Protein AF-A0A6B3I0Y7-F1 (afdb_monomer_lite)

Structure (mmCIF, N/CA/C/O backbone):
data_AF-A0A6B3I0Y7-F1
#
_entry.id   AF-A0A6B3I0Y7-F1
#
loop_
_atom_site.group_PDB
_atom_site.id
_atom_site.type_symbol
_atom_site.label_atom_id
_atom_site.label_alt_id
_atom_site.label_comp_id
_atom_site.label_asym_id
_atom_site.label_entity_id
_atom_site.label_seq_id
_atom_site.pdbx_PDB_ins_code
_atom_site.Cartn_x
_atom_site.Cartn_y
_atom_site.Cartn_z
_atom_site.occupancy
_atom_site.B_iso_or_equiv
_atom_site.auth_seq_id
_atom_site.auth_comp_id
_atom_site.auth_asym_id
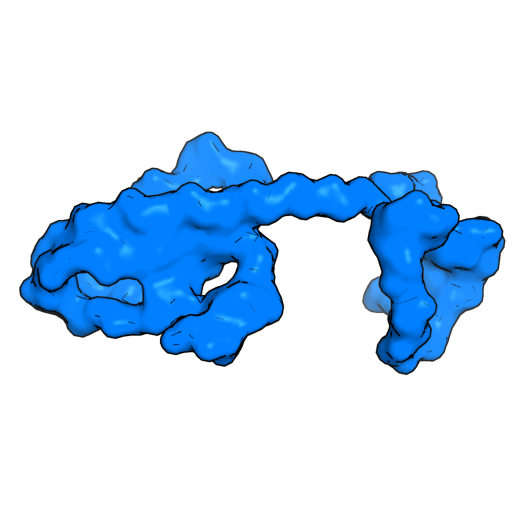_atom_site.auth_atom_id
_atom_site.pdbx_PDB_model_num
ATOM 1 N N . LEU A 1 1 ? 1.416 -14.588 -18.044 1.00 80.62 1 LEU A N 1
ATOM 2 C CA . LEU A 1 1 ? 1.858 -13.389 -18.794 1.00 80.62 1 LEU A CA 1
ATOM 3 C C . LEU A 1 1 ? 3.257 -13.583 -19.372 1.00 80.62 1 LEU A C 1
ATOM 5 O O . LEU A 1 1 ? 3.364 -13.659 -20.584 1.00 80.62 1 LEU A O 1
ATOM 9 N N . ILE A 1 2 ? 4.294 -13.742 -18.540 1.00 81.44 2 ILE A N 1
ATOM 10 C CA . ILE A 1 2 ? 5.696 -13.878 -18.992 1.00 81.44 2 ILE A CA 1
ATOM 11 C C . ILE A 1 2 ? 5.903 -15.120 -19.885 1.00 81.44 2 ILE A C 1
ATOM 13 O O . ILE A 1 2 ? 6.219 -14.982 -21.059 1.00 81.44 2 ILE A O 1
ATOM 17 N N . GLU A 1 3 ? 5.587 -16.326 -19.401 1.00 86.81 3 GLU A N 1
ATOM 18 C CA . GLU A 1 3 ? 5.704 -17.580 -20.186 1.00 86.81 3 GLU A CA 1
ATOM 19 C C . GLU A 1 3 ? 4.824 -17.617 -21.448 1.00 86.81 3 GLU A C 1
ATOM 21 O O . GLU A 1 3 ? 5.060 -18.393 -22.367 1.00 86.81 3 GLU A O 1
ATOM 26 N N . GLN A 1 4 ? 3.807 -16.754 -21.511 1.00 90.50 4 GLN A N 1
ATOM 27 C CA . GLN A 1 4 ? 2.909 -16.634 -22.661 1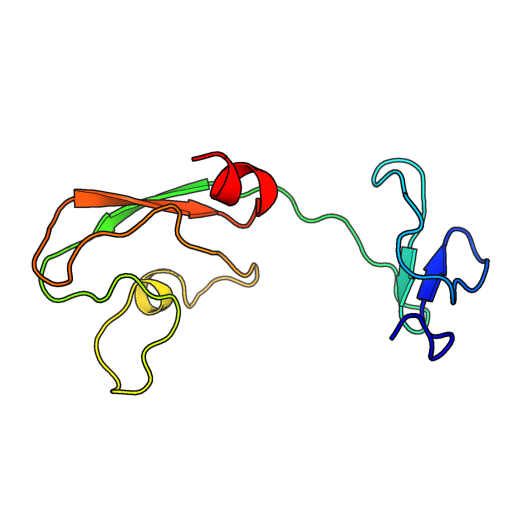.00 90.50 4 GLN A CA 1
ATOM 28 C C . GLN A 1 4 ? 3.483 -15.725 -23.757 1.00 90.50 4 GLN A C 1
ATOM 30 O O . GLN A 1 4 ? 2.766 -15.412 -24.700 1.00 90.50 4 GLN A O 1
ATOM 35 N N . SER A 1 5 ? 4.743 -15.286 -23.640 1.00 88.38 5 SER A N 1
ATOM 36 C CA . SER A 1 5 ? 5.404 -14.396 -24.608 1.00 88.38 5 SER A CA 1
ATOM 37 C C . SER A 1 5 ? 4.700 -13.045 -24.784 1.00 88.38 5 SER A C 1
ATOM 39 O O . SER A 1 5 ? 4.739 -12.453 -25.856 1.00 88.38 5 SER A O 1
ATOM 41 N N . ARG A 1 6 ? 4.036 -12.555 -23.729 1.00 92.12 6 ARG A N 1
ATOM 42 C CA . ARG A 1 6 ? 3.278 -11.288 -23.745 1.00 92.12 6 ARG A CA 1
ATOM 43 C C . ARG A 1 6 ? 4.064 -10.095 -23.210 1.00 92.12 6 ARG A C 1
ATOM 45 O O . ARG A 1 6 ? 3.530 -8.992 -23.185 1.00 92.12 6 ARG A O 1
ATOM 52 N N . VAL A 1 7 ? 5.281 -10.318 -22.717 1.00 93.44 7 VAL A N 1
ATOM 53 C CA . VAL A 1 7 ? 6.112 -9.294 -22.076 1.00 93.44 7 VAL A CA 1
ATOM 54 C C . VAL A 1 7 ? 7.352 -9.051 -22.923 1.00 93.44 7 VAL A C 1
ATOM 56 O O . VAL A 1 7 ? 8.071 -9.993 -23.251 1.00 93.44 7 VAL A O 1
ATOM 59 N N . GLU A 1 8 ? 7.615 -7.789 -23.233 1.00 92.81 8 GLU A N 1
ATOM 60 C CA . GLU A 1 8 ? 8.815 -7.338 -23.931 1.00 92.81 8 GLU A CA 1
ATOM 61 C C . GLU A 1 8 ? 9.622 -6.406 -23.027 1.00 92.81 8 GLU A C 1
ATOM 63 O O . GLU A 1 8 ? 9.057 -5.577 -22.310 1.00 92.81 8 GLU A O 1
ATOM 68 N N . VAL A 1 9 ? 10.946 -6.521 -23.084 1.00 93.06 9 VAL A N 1
ATOM 69 C CA . VAL A 1 9 ? 11.880 -5.593 -22.439 1.00 93.06 9 VAL A CA 1
ATOM 70 C C . VAL A 1 9 ? 12.828 -5.076 -23.510 1.00 93.06 9 VAL A C 1
ATOM 72 O O . VAL A 1 9 ? 13.543 -5.866 -24.121 1.00 93.06 9 VAL A O 1
ATOM 75 N N . ASN A 1 10 ? 12.819 -3.767 -23.762 1.00 92.56 10 ASN A N 1
ATOM 76 C CA . ASN A 1 10 ? 13.599 -3.113 -24.821 1.00 92.56 10 ASN A CA 1
ATOM 77 C C . ASN A 1 10 ? 13.383 -3.733 -26.221 1.00 92.56 10 ASN A C 1
ATOM 79 O O . ASN A 1 10 ? 14.302 -3.786 -27.035 1.00 92.56 10 ASN A O 1
ATOM 83 N N . GLY A 1 11 ? 12.166 -4.216 -26.498 1.00 90.06 11 GLY A N 1
ATOM 84 C CA . GLY A 1 11 ? 11.792 -4.850 -27.769 1.00 90.06 11 GLY A CA 1
ATOM 85 C C . GLY A 1 11 ? 12.122 -6.343 -27.879 1.00 90.06 11 GLY A C 1
ATOM 86 O O . GLY A 1 11 ? 11.821 -6.954 -28.901 1.00 90.06 11 GLY A O 1
ATOM 87 N N . GLU A 1 12 ? 12.701 -6.955 -26.842 1.00 93.44 12 GLU A N 1
ATOM 88 C CA . GLU A 1 12 ? 12.940 -8.400 -26.790 1.00 93.44 12 GLU A CA 1
ATOM 89 C C . GLU A 1 12 ? 11.867 -9.104 -25.956 1.00 93.44 12 GLU A C 1
ATOM 91 O O . GLU A 1 12 ? 11.633 -8.737 -24.801 1.00 93.44 12 GLU A O 1
ATOM 96 N N . ILE A 1 13 ? 11.244 -10.150 -26.510 1.00 93.19 13 ILE A N 1
ATOM 97 C CA . ILE A 1 13 ? 10.273 -10.983 -25.786 1.00 93.19 13 ILE A CA 1
ATOM 98 C C . ILE A 1 13 ? 10.988 -11.730 -24.657 1.00 93.19 13 ILE A C 1
ATOM 100 O O . ILE A 1 13 ? 11.942 -12.475 -24.885 1.00 93.19 13 ILE A O 1
ATOM 104 N N . VAL A 1 14 ? 10.487 -11.571 -23.434 1.00 91.81 14 VAL A N 1
ATOM 105 C CA . VAL A 1 14 ? 11.008 -12.243 -22.242 1.00 91.81 14 VAL A CA 1
ATOM 106 C C . VAL A 1 14 ? 10.032 -13.326 -21.803 1.00 91.81 14 VAL A C 1
ATOM 108 O O . VAL A 1 14 ? 8.888 -13.043 -21.453 1.00 91.81 14 VAL A O 1
ATOM 111 N N . VAL A 1 15 ? 10.513 -14.569 -21.779 1.00 90.75 15 VAL A N 1
ATOM 112 C CA . VAL A 1 15 ? 9.763 -15.740 -21.288 1.00 90.75 15 VAL A CA 1
ATOM 113 C C . VAL A 1 15 ? 10.335 -16.324 -19.994 1.00 90.75 15 VAL A C 1
ATOM 115 O O . VAL A 1 15 ? 9.676 -17.128 -19.340 1.00 90.75 15 VAL A O 1
ATOM 118 N N . GLU A 1 16 ? 11.536 -15.900 -19.594 1.00 89.62 16 GLU A N 1
ATOM 119 C CA . GLU A 1 16 ? 12.180 -16.312 -18.347 1.00 89.62 16 GLU A CA 1
ATOM 120 C C . GLU A 1 16 ? 11.701 -15.449 -17.171 1.00 89.62 16 GLU A C 1
ATOM 122 O O . GLU A 1 16 ? 11.735 -14.216 -17.214 1.00 89.62 16 GLU A O 1
ATOM 127 N N . GLN A 1 17 ? 11.263 -16.101 -16.095 1.00 87.00 17 GLN A N 1
ATOM 128 C CA . GLN A 1 17 ? 10.881 -15.416 -14.863 1.00 87.00 17 GLN A CA 1
ATOM 129 C C . GLN A 1 17 ? 12.124 -14.977 -14.072 1.00 87.00 17 GLN A C 1
ATOM 131 O O . GLN A 1 17 ? 13.127 -15.679 -14.027 1.00 87.00 17 GLN A O 1
ATOM 136 N N . GLY A 1 18 ? 12.046 -13.827 -13.397 1.00 84.38 18 GLY A N 1
ATOM 137 C CA . GLY A 1 18 ? 13.122 -13.343 -12.521 1.00 84.38 18 GLY A CA 1
ATOM 138 C C . GLY A 1 18 ? 14.197 -12.488 -13.202 1.00 84.38 18 GLY A C 1
ATOM 139 O O . GLY A 1 18 ? 15.147 -12.077 -12.530 1.00 84.38 18 GLY A O 1
ATOM 140 N N . LYS A 1 19 ? 14.042 -12.154 -14.494 1.00 86.50 19 LYS A N 1
ATOM 141 C CA . LYS A 1 19 ? 14.885 -11.154 -15.170 1.00 86.50 19 LYS A CA 1
ATOM 142 C C . LYS A 1 19 ? 14.825 -9.828 -14.403 1.00 86.50 19 LYS A C 1
ATOM 144 O O . LYS A 1 19 ? 13.749 -9.272 -14.185 1.00 86.50 19 LYS A O 1
ATOM 149 N N . ARG A 1 20 ? 15.988 -9.326 -13.983 1.00 87.25 20 ARG A N 1
ATOM 150 C CA . ARG A 1 20 ? 16.109 -8.008 -13.345 1.00 87.25 20 ARG A CA 1
ATOM 151 C C . ARG A 1 20 ? 16.086 -6.924 -14.416 1.00 87.25 20 ARG A C 1
ATOM 153 O O . ARG A 1 20 ? 16.747 -7.071 -15.439 1.00 87.25 20 ARG A O 1
ATOM 160 N N . VAL A 1 21 ? 15.346 -5.856 -14.148 1.00 88.00 21 VAL A N 1
ATOM 161 C CA . VAL A 1 21 ? 15.182 -4.692 -15.027 1.00 88.00 21 VAL A CA 1
ATOM 162 C C . VAL A 1 21 ? 15.418 -3.414 -14.227 1.00 88.00 21 VAL A C 1
ATOM 164 O O . VAL A 1 21 ? 15.156 -3.376 -13.022 1.00 88.00 21 VAL A O 1
ATOM 167 N N . ASP A 1 22 ? 15.929 -2.382 -14.885 1.00 86.88 22 ASP A N 1
ATOM 168 C CA . ASP A 1 22 ? 16.120 -1.044 -14.333 1.00 86.88 22 ASP A CA 1
ATOM 169 C C . ASP A 1 22 ? 14.963 -0.148 -14.787 1.00 86.88 22 ASP A C 1
ATOM 171 O O . ASP A 1 22 ? 14.868 0.230 -15.953 1.00 86.88 22 ASP A O 1
ATOM 175 N N . VAL A 1 23 ? 14.091 0.227 -13.850 1.00 83.25 23 VAL A N 1
ATOM 176 C CA . VAL A 1 23 ? 12.899 1.055 -14.113 1.00 83.25 23 VAL A CA 1
ATOM 177 C C . VAL A 1 23 ? 13.211 2.436 -14.702 1.00 83.25 23 VAL A C 1
ATOM 179 O O . VAL A 1 23 ? 12.303 3.103 -15.192 1.00 83.25 23 VAL A O 1
ATOM 182 N N . HIS A 1 24 ? 14.466 2.891 -14.638 1.00 84.50 24 HIS A N 1
ATOM 183 C CA . HIS A 1 24 ? 14.896 4.175 -15.190 1.00 84.50 24 HIS A CA 1
ATOM 184 C C . HIS A 1 24 ? 15.528 4.066 -16.581 1.00 84.50 24 HIS A C 1
ATOM 186 O O . HIS A 1 24 ? 15.766 5.098 -17.209 1.00 84.50 24 HIS A O 1
ATOM 192 N N . LYS A 1 25 ? 15.830 2.853 -17.056 1.00 89.12 25 LYS A N 1
ATOM 193 C CA . LYS A 1 25 ? 16.542 2.631 -18.326 1.00 89.12 25 LYS A CA 1
ATOM 194 C C . LYS A 1 25 ? 15.810 1.698 -19.276 1.00 89.12 25 LYS A C 1
ATOM 196 O O . LYS A 1 25 ? 15.916 1.890 -20.483 1.00 89.12 25 LYS A O 1
ATOM 201 N N . ASP A 1 26 ? 15.106 0.710 -18.739 1.00 91.38 26 ASP A N 1
ATOM 202 C CA . ASP A 1 26 ? 14.455 -0.325 -19.525 1.00 91.38 26 ASP A CA 1
ATOM 203 C C . ASP A 1 26 ? 13.009 0.059 -19.854 1.00 91.38 26 ASP A C 1
ATOM 205 O O . ASP A 1 26 ? 12.226 0.439 -18.982 1.00 91.38 26 ASP A O 1
ATOM 209 N N . GLU A 1 27 ? 12.637 -0.088 -21.124 1.00 91.69 27 GLU A N 1
ATOM 210 C CA . GLU A 1 27 ? 11.251 -0.010 -21.570 1.00 91.69 27 GLU A CA 1
ATOM 211 C C . GLU A 1 27 ? 10.601 -1.388 -21.439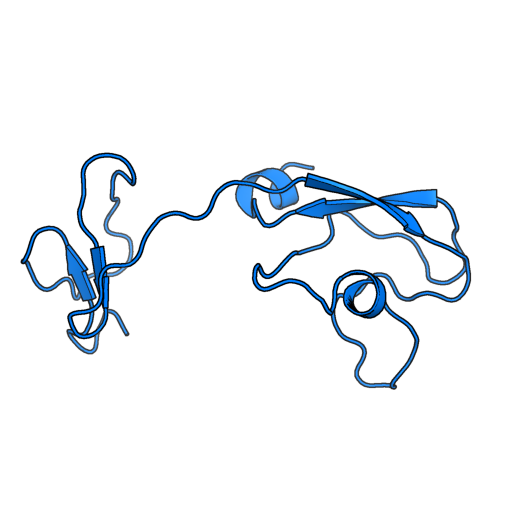 1.00 91.69 27 GLU A C 1
ATOM 213 O O . GLU A 1 27 ? 11.044 -2.357 -22.056 1.00 91.69 27 GLU A O 1
ATOM 218 N N . ILE A 1 28 ? 9.524 -1.473 -20.659 1.00 92.50 28 ILE A N 1
ATOM 219 C CA . ILE A 1 28 ? 8.756 -2.706 -20.473 1.00 92.50 28 ILE A CA 1
ATOM 220 C C . ILE A 1 28 ? 7.422 -2.554 -21.194 1.00 92.50 28 ILE A C 1
ATOM 222 O O . ILE A 1 28 ? 6.699 -1.585 -20.951 1.00 92.50 28 ILE A O 1
ATOM 226 N N . LYS A 1 29 ? 7.063 -3.521 -22.040 1.00 91.88 29 LYS A N 1
ATOM 227 C CA . LYS A 1 29 ? 5.743 -3.598 -22.679 1.00 91.88 29 LYS A CA 1
ATOM 228 C C . LYS A 1 29 ? 5.037 -4.891 -22.317 1.00 91.88 29 LYS A C 1
ATOM 230 O O . LYS A 1 29 ? 5.658 -5.948 -22.235 1.00 91.88 29 LYS A O 1
ATOM 235 N N . VAL A 1 30 ? 3.725 -4.806 -22.134 1.00 91.69 30 VAL A N 1
ATOM 236 C CA . VAL A 1 30 ? 2.842 -5.967 -22.010 1.00 91.69 30 VAL A CA 1
ATOM 237 C C . VAL A 1 30 ? 1.774 -5.847 -23.086 1.00 91.69 30 VAL A C 1
ATOM 239 O O . VAL A 1 30 ? 1.081 -4.835 -23.146 1.00 91.69 30 VAL A O 1
ATOM 242 N N . ASP A 1 31 ? 1.683 -6.842 -23.969 1.00 91.56 31 ASP A N 1
ATOM 243 C CA . ASP A 1 31 ? 0.801 -6.819 -25.149 1.00 91.56 31 ASP A CA 1
ATOM 244 C C . ASP A 1 31 ? 0.964 -5.552 -26.014 1.00 91.56 31 ASP A C 1
ATOM 246 O O . ASP A 1 31 ? -0.006 -4.980 -26.510 1.00 91.56 31 ASP A O 1
ATOM 250 N N . GLY A 1 32 ? 2.203 -5.071 -26.154 1.00 88.12 32 GLY A N 1
ATOM 251 C CA . GLY A 1 32 ? 2.530 -3.857 -26.909 1.00 88.12 32 GLY A CA 1
ATOM 252 C C . GLY A 1 32 ? 2.262 -2.533 -26.180 1.00 88.12 32 GLY A C 1
ATOM 253 O O . GLY A 1 32 ? 2.620 -1.480 -26.707 1.00 88.12 32 GLY A O 1
ATOM 254 N N . LEU A 1 33 ? 1.690 -2.551 -24.970 1.00 91.12 33 LEU A N 1
ATOM 255 C CA . LEU A 1 33 ? 1.463 -1.352 -24.156 1.00 91.12 33 LEU A CA 1
ATOM 256 C C . LEU A 1 33 ? 2.615 -1.126 -23.175 1.00 91.12 33 LEU A C 1
ATOM 258 O O . LEU A 1 33 ? 2.946 -2.017 -22.391 1.00 91.12 33 LEU A O 1
ATOM 262 N N . THR A 1 34 ? 3.202 0.073 -23.186 1.00 89.38 34 THR A N 1
ATOM 263 C CA . THR A 1 34 ? 4.284 0.441 -22.263 1.00 89.38 34 THR A CA 1
ATOM 264 C C . THR A 1 34 ? 3.778 0.516 -20.825 1.00 89.38 34 THR A C 1
ATOM 266 O O . THR A 1 34 ? 2.806 1.210 -20.521 1.00 89.38 34 THR A O 1
ATOM 269 N N . VAL A 1 35 ? 4.475 -0.174 -19.926 1.00 87.19 35 VAL A N 1
ATOM 270 C CA . VAL A 1 35 ? 4.233 -0.145 -18.486 1.00 87.19 35 VAL A CA 1
ATOM 271 C C . VAL A 1 35 ? 5.164 0.886 -17.860 1.00 87.19 35 VAL A C 1
ATOM 273 O O . VAL A 1 35 ? 6.383 0.738 -17.892 1.00 87.19 35 VAL A O 1
ATOM 276 N N . ALA A 1 36 ? 4.584 1.935 -17.280 1.00 81.75 36 ALA A N 1
ATOM 277 C CA . ALA A 1 36 ? 5.329 2.960 -16.562 1.00 81.75 36 ALA A CA 1
ATOM 278 C C . ALA A 1 36 ? 5.394 2.652 -15.061 1.00 81.75 36 ALA A C 1
ATOM 280 O O . ALA A 1 36 ? 4.433 2.158 -14.465 1.00 81.75 36 ALA A O 1
ATOM 281 N N . ALA A 1 37 ? 6.518 3.003 -14.435 1.00 79.19 37 ALA A N 1
ATOM 282 C CA . ALA A 1 37 ? 6.629 2.998 -12.984 1.00 79.19 37 ALA A CA 1
ATOM 283 C C . ALA A 1 37 ? 5.668 4.035 -12.378 1.00 79.19 37 ALA A C 1
ATOM 285 O O . ALA A 1 37 ? 5.610 5.183 -12.820 1.00 79.19 37 ALA A O 1
ATOM 286 N N . GLN A 1 38 ? 4.922 3.634 -11.350 1.00 79.94 38 GLN A N 1
ATOM 287 C CA . GLN A 1 38 ? 4.071 4.548 -10.591 1.00 79.94 38 GLN A CA 1
ATOM 288 C C . GLN A 1 38 ? 4.877 5.231 -9.483 1.00 79.94 38 GLN A C 1
ATOM 290 O O . GLN A 1 38 ? 5.755 4.620 -8.874 1.00 79.94 38 GLN A O 1
ATOM 295 N N . SER A 1 39 ? 4.560 6.493 -9.185 1.00 85.94 39 SER A N 1
ATOM 296 C CA . SER A 1 39 ? 5.133 7.181 -8.026 1.00 85.94 39 SER A CA 1
ATOM 297 C C . SER A 1 39 ? 4.714 6.503 -6.722 1.00 85.94 39 SER A C 1
ATOM 299 O O . SER A 1 39 ? 3.583 6.024 -6.589 1.00 85.94 39 SER A O 1
ATOM 301 N N . TYR A 1 40 ? 5.614 6.495 -5.739 1.00 90.56 40 TYR A N 1
ATOM 302 C CA . TYR A 1 40 ? 5.290 5.980 -4.416 1.00 90.56 40 TYR A CA 1
ATOM 303 C C . TYR A 1 40 ? 4.377 6.934 -3.652 1.00 90.56 40 TYR A C 1
ATOM 305 O O . TYR A 1 40 ? 4.597 8.144 -3.615 1.00 90.56 40 TYR A O 1
ATOM 313 N N . LEU A 1 41 ? 3.360 6.363 -3.019 1.00 91.25 41 LEU A N 1
ATOM 314 C CA . LEU A 1 41 ? 2.393 7.052 -2.185 1.00 91.25 41 LEU A CA 1
ATOM 315 C C . LEU A 1 41 ? 2.502 6.545 -0.750 1.00 91.25 41 LEU A C 1
ATOM 317 O O . LEU A 1 41 ? 2.624 5.341 -0.521 1.00 91.25 41 LEU A O 1
ATOM 321 N N . PHE A 1 42 ? 2.405 7.461 0.209 1.00 92.75 42 PHE A N 1
ATOM 322 C CA . PHE A 1 42 ? 2.429 7.160 1.638 1.00 92.75 42 PHE A CA 1
ATOM 323 C C . PHE A 1 42 ? 1.323 7.944 2.333 1.00 92.75 42 PHE A C 1
ATOM 325 O O . PHE A 1 42 ? 1.254 9.167 2.218 1.00 92.75 42 PHE A O 1
ATOM 332 N N . PHE A 1 43 ? 0.468 7.237 3.063 1.00 92.94 43 PHE A N 1
ATOM 333 C CA . PHE A 1 43 ? -0.605 7.824 3.851 1.00 92.94 43 PHE A CA 1
ATOM 334 C C . PHE A 1 43 ? -0.535 7.318 5.281 1.00 92.94 43 PHE A C 1
ATOM 336 O O . PHE A 1 43 ? -0.205 6.159 5.521 1.00 92.94 43 PHE A O 1
ATOM 343 N N . ALA A 1 44 ? -0.909 8.186 6.212 1.00 94.94 44 ALA A N 1
ATOM 344 C CA . ALA A 1 44 ? -1.231 7.818 7.576 1.00 94.94 44 ALA A CA 1
ATOM 345 C C . ALA A 1 44 ? -2.739 7.997 7.760 1.00 94.94 44 ALA A C 1
ATOM 347 O O . ALA A 1 44 ? -3.273 9.083 7.527 1.00 94.94 44 ALA A O 1
ATOM 348 N N . LEU A 1 45 ? -3.418 6.928 8.156 1.00 95.12 45 LEU A N 1
ATOM 349 C CA . LEU A 1 45 ? -4.830 6.937 8.501 1.00 95.12 45 LEU A CA 1
ATOM 350 C C . LEU A 1 45 ? -4.944 6.757 10.010 1.00 95.12 45 LEU A C 1
ATOM 352 O O . LEU A 1 45 ? -4.400 5.801 10.555 1.00 95.12 45 LEU A O 1
ATOM 356 N N . ASN A 1 46 ? -5.668 7.651 10.682 1.00 96.75 46 ASN A N 1
ATOM 357 C CA . ASN A 1 46 ? -6.118 7.372 12.039 1.00 96.75 46 ASN A CA 1
ATOM 358 C C . ASN A 1 46 ? -7.344 6.456 11.952 1.00 96.75 46 ASN A C 1
ATOM 360 O O . ASN A 1 46 ? -8.451 6.916 11.671 1.00 96.75 46 ASN A O 1
ATOM 364 N N . LYS A 1 47 ? -7.114 5.153 12.096 1.00 96.88 47 LYS A N 1
ATOM 365 C CA . LYS A 1 47 ? -8.131 4.111 12.021 1.00 96.88 47 LYS A CA 1
ATOM 366 C C . LYS A 1 47 ? -9.069 4.243 13.231 1.00 96.88 47 LYS A C 1
ATOM 368 O O . LYS A 1 47 ? -8.579 4.178 14.358 1.00 96.88 47 LYS A O 1
ATOM 373 N N . PRO A 1 48 ? -10.389 4.381 13.029 1.00 96.81 48 PRO A N 1
ATOM 374 C CA . PRO A 1 48 ? -11.345 4.349 14.129 1.00 96.81 48 PRO A CA 1
ATOM 375 C C . PRO A 1 48 ? -11.615 2.912 14.610 1.00 96.81 48 PRO A C 1
ATOM 377 O O . PRO A 1 48 ? -11.283 1.926 13.933 1.00 96.81 48 PRO A O 1
ATOM 380 N N . ALA A 1 49 ? -12.230 2.788 15.785 1.00 96.88 49 ALA A N 1
ATOM 381 C CA . ALA A 1 49 ? -12.700 1.511 16.307 1.00 96.88 49 ALA A CA 1
ATOM 382 C C . ALA A 1 49 ? -13.810 0.936 15.410 1.00 96.88 49 ALA A C 1
ATOM 384 O O . ALA A 1 49 ? -14.518 1.671 14.719 1.00 96.88 49 ALA A O 1
ATOM 385 N N . GLY A 1 50 ? -13.940 -0.390 15.388 1.00 95.69 50 GLY A N 1
ATOM 386 C CA . GLY A 1 50 ? -14.921 -1.106 14.569 1.00 95.69 50 GLY A CA 1
ATOM 387 C C . GLY A 1 50 ? -14.518 -1.317 13.103 1.00 95.69 50 GLY A C 1
ATOM 388 O O . GLY A 1 50 ? -15.237 -1.993 12.372 1.00 95.69 50 GLY A O 1
ATOM 389 N N . VAL A 1 51 ? -13.375 -0.782 12.654 1.00 97.12 51 VAL A N 1
ATOM 390 C CA . VAL A 1 51 ? -12.870 -0.963 11.278 1.00 97.12 51 VAL A CA 1
ATOM 391 C C . VAL A 1 51 ? -11.908 -2.143 11.204 1.00 97.12 51 VAL A C 1
ATOM 393 O O . VAL A 1 51 ? -11.011 -2.266 12.031 1.00 97.12 51 VAL A O 1
ATOM 396 N N . VAL A 1 52 ? -12.038 -2.994 10.191 1.00 96.88 52 VAL A N 1
ATOM 397 C CA . VAL A 1 52 ? -11.140 -4.134 9.966 1.00 96.88 52 VAL A CA 1
ATOM 398 C C . VAL A 1 52 ? -9.857 -3.677 9.269 1.00 96.88 52 VAL A C 1
ATOM 400 O O . VAL A 1 52 ? -9.902 -2.959 8.270 1.00 96.88 52 VAL A O 1
ATOM 403 N N . SER A 1 53 ? -8.693 -4.116 9.761 1.00 95.25 53 SER A N 1
ATOM 404 C CA . SER A 1 53 ? -7.395 -3.892 9.103 1.00 95.25 53 SER A CA 1
ATOM 405 C C . SER A 1 53 ? -7.184 -4.805 7.887 1.00 95.25 53 SER A C 1
ATOM 407 O O . SER A 1 53 ? -6.284 -5.643 7.878 1.00 95.25 53 SER A O 1
ATOM 409 N N . SER A 1 54 ? -8.026 -4.639 6.870 1.00 94.12 54 SER A N 1
ATOM 410 C CA . SER A 1 54 ? -7.929 -5.277 5.555 1.00 94.12 54 SER A CA 1
ATOM 411 C C . SER A 1 54 ? -8.276 -4.277 4.446 1.00 94.12 54 SER A C 1
ATOM 413 O O . SER A 1 54 ? -8.891 -3.240 4.701 1.00 94.12 54 SER A O 1
ATOM 415 N N . MET A 1 55 ? -7.854 -4.569 3.210 1.00 93.25 55 MET A N 1
ATOM 416 C CA . MET A 1 55 ? -8.235 -3.767 2.035 1.00 93.25 55 MET A CA 1
ATOM 417 C C . MET A 1 55 ? -9.605 -4.157 1.465 1.00 93.25 55 MET A C 1
ATOM 419 O O . MET A 1 55 ? -10.213 -3.356 0.771 1.00 93.25 55 MET A O 1
ATOM 423 N N . GLU A 1 56 ? -10.068 -5.372 1.755 1.00 92.69 56 GLU A N 1
ATOM 424 C CA . GLU A 1 56 ? -11.381 -5.910 1.392 1.00 92.69 56 GLU A CA 1
ATOM 425 C C . GLU A 1 56 ? -11.853 -6.807 2.549 1.00 92.69 56 GLU A C 1
ATOM 427 O O . GLU A 1 56 ? -11.026 -7.457 3.203 1.00 92.69 56 GLU A O 1
ATOM 432 N N . ASP A 1 57 ? -13.157 -6.845 2.827 1.00 93.44 57 ASP A N 1
ATOM 433 C CA . ASP A 1 57 ? -13.754 -7.717 3.846 1.00 93.44 57 ASP A CA 1
ATOM 434 C C . ASP A 1 57 ? -14.892 -8.559 3.236 1.00 93.44 57 ASP A C 1
ATOM 436 O O . ASP A 1 57 ? -15.890 -7.995 2.784 1.00 93.44 57 ASP A O 1
ATOM 440 N N . PRO A 1 58 ? -14.779 -9.902 3.218 1.00 91.56 58 PRO A N 1
ATOM 441 C CA . PRO A 1 58 ? -15.808 -10.783 2.654 1.00 91.56 58 PRO A CA 1
ATOM 442 C C . PRO A 1 58 ? -17.157 -10.726 3.381 1.00 91.56 58 PRO A C 1
ATOM 444 O O . PRO A 1 58 ? -18.186 -11.018 2.774 1.00 91.56 58 PRO A O 1
ATOM 447 N N . ASP A 1 59 ? -17.156 -10.355 4.663 1.00 93.88 59 ASP A N 1
ATOM 448 C CA . ASP A 1 59 ? -18.359 -10.286 5.498 1.00 93.88 59 ASP A CA 1
ATOM 449 C C . ASP A 1 59 ? -19.060 -8.917 5.396 1.00 93.88 59 ASP A C 1
ATOM 451 O O . ASP A 1 59 ? -20.071 -8.682 6.061 1.00 93.88 59 ASP A O 1
ATOM 455 N N . GLY A 1 60 ? -18.534 -8.004 4.569 1.00 92.25 60 GLY A N 1
ATOM 456 C CA . GLY A 1 60 ? -19.095 -6.672 4.344 1.00 92.25 60 GLY A CA 1
ATOM 457 C C . GLY A 1 60 ? -18.909 -5.701 5.512 1.00 92.25 60 GLY A C 1
ATOM 458 O O . GLY A 1 60 ? -19.629 -4.704 5.594 1.00 92.25 60 GLY A O 1
ATOM 459 N N . ARG A 1 61 ? -17.980 -5.973 6.437 1.00 94.88 61 ARG A N 1
ATOM 460 C CA . ARG A 1 61 ? -17.624 -5.023 7.500 1.00 94.88 61 ARG A CA 1
ATOM 461 C C . ARG A 1 61 ? -16.827 -3.864 6.921 1.00 94.88 61 ARG A C 1
ATOM 463 O O . ARG A 1 61 ? -16.089 -4.023 5.952 1.00 94.88 61 ARG A O 1
ATOM 470 N N . GLN A 1 62 ? -16.918 -2.715 7.584 1.00 96.19 62 GLN A N 1
ATOM 471 C CA . GLN A 1 62 ? -16.107 -1.558 7.228 1.00 96.19 62 GLN A CA 1
ATOM 472 C C . GLN A 1 62 ? -14.617 -1.887 7.389 1.00 96.19 62 GLN A C 1
ATOM 474 O O . GLN A 1 62 ? -14.183 -2.375 8.435 1.00 96.19 62 GLN A O 1
ATOM 479 N N . CYS A 1 63 ? -13.827 -1.609 6.360 1.00 96.44 63 CYS A N 1
ATOM 480 C CA . CYS A 1 63 ? -12.412 -1.944 6.266 1.00 96.44 63 CYS A CA 1
ATOM 481 C C . CYS A 1 63 ? -11.577 -0.731 5.824 1.00 96.44 63 CYS A C 1
ATOM 483 O O . CYS A 1 63 ? -12.098 0.343 5.522 1.00 96.44 63 CYS A O 1
ATOM 485 N N . LEU A 1 64 ? -10.249 -0.869 5.799 1.00 95.56 64 LEU A N 1
ATOM 486 C CA . LEU A 1 64 ? -9.357 0.228 5.398 1.00 95.56 64 LEU A CA 1
ATOM 487 C C . LEU A 1 64 ? -9.546 0.619 3.927 1.00 95.56 64 LEU A C 1
ATOM 489 O O . LEU A 1 64 ? -9.345 1.783 3.579 1.00 95.56 64 LEU A O 1
ATOM 493 N N . GLY A 1 65 ? -9.938 -0.334 3.074 1.00 93.69 65 GLY A N 1
ATOM 494 C CA . GLY A 1 65 ? -10.199 -0.097 1.652 1.00 93.69 65 GLY A CA 1
ATOM 495 C C . GLY A 1 65 ? -11.280 0.952 1.403 1.00 93.69 65 GLY A C 1
ATOM 496 O O . GLY A 1 65 ? -11.144 1.769 0.489 1.00 93.69 65 GLY A O 1
ATOM 497 N N . ASP A 1 66 ? -12.284 1.016 2.278 1.00 93.88 66 ASP A N 1
ATOM 498 C CA . ASP A 1 66 ? -13.397 1.963 2.167 1.00 93.88 66 ASP A CA 1
ATOM 499 C C . ASP A 1 66 ? -12.928 3.424 2.265 1.00 93.88 66 ASP A C 1
ATOM 501 O O . ASP A 1 66 ? -13.501 4.318 1.642 1.00 93.88 66 ASP A O 1
ATOM 505 N N . TYR A 1 67 ? -11.824 3.679 2.977 1.00 93.38 67 TYR A N 1
ATOM 506 C CA . TYR A 1 67 ? -11.243 5.017 3.137 1.00 93.38 67 TYR A CA 1
ATOM 507 C C . TYR A 1 67 ? -10.416 5.480 1.932 1.00 93.38 67 TYR A C 1
ATOM 509 O O . TYR A 1 67 ? -10.037 6.652 1.856 1.00 93.38 67 TYR A O 1
ATOM 517 N N . VAL A 1 68 ? -10.105 4.585 0.991 1.00 91.31 68 VAL A N 1
ATOM 518 C CA . VAL A 1 68 ? -9.231 4.875 -0.159 1.00 91.31 68 VAL A 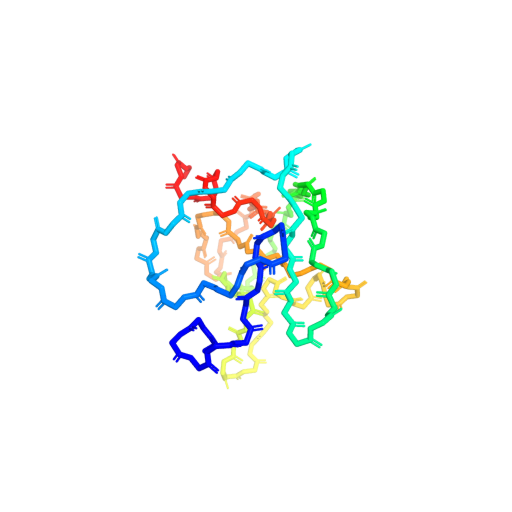CA 1
ATOM 519 C C . VAL A 1 68 ? -9.833 4.471 -1.505 1.00 91.31 68 VAL A C 1
ATOM 521 O O . VAL A 1 68 ? -9.129 4.481 -2.510 1.00 91.31 68 VAL A O 1
ATOM 524 N N . THR A 1 69 ? -11.137 4.189 -1.545 1.00 84.25 69 THR A N 1
ATOM 525 C CA . THR A 1 69 ? -11.863 3.727 -2.742 1.00 84.25 69 THR A CA 1
ATOM 526 C C . THR A 1 69 ? -11.771 4.683 -3.946 1.00 84.25 69 THR A C 1
ATOM 528 O O . THR A 1 69 ? -11.711 4.247 -5.090 1.00 84.25 69 THR A O 1
ATOM 531 N N . ASN A 1 70 ? -11.635 5.994 -3.715 1.00 83.56 70 ASN A N 1
ATOM 532 C CA . ASN A 1 70 ? -11.582 7.014 -4.775 1.00 83.56 70 ASN A CA 1
ATOM 533 C C . ASN A 1 70 ? -10.189 7.182 -5.418 1.00 83.56 70 ASN A C 1
ATOM 535 O O . ASN A 1 70 ? -9.834 8.287 -5.837 1.00 83.56 70 ASN A O 1
ATOM 539 N N . ARG A 1 71 ? -9.352 6.139 -5.443 1.00 81.56 71 ARG A N 1
ATOM 540 C CA . ARG A 1 71 ? -7.972 6.229 -5.944 1.00 81.56 71 ARG A CA 1
ATOM 541 C C . ARG A 1 71 ? -7.718 5.224 -7.057 1.00 81.56 71 ARG A C 1
ATOM 543 O O . ARG A 1 71 ? -8.031 4.049 -6.928 1.00 81.56 71 ARG A O 1
ATOM 550 N N . GLU A 1 72 ? -7.064 5.691 -8.117 1.00 81.62 72 GLU A N 1
ATOM 551 C CA . GLU A 1 72 ? -6.630 4.839 -9.232 1.00 81.62 72 GLU A CA 1
ATOM 552 C C . GLU A 1 72 ? -5.478 3.905 -8.832 1.00 81.62 72 GLU A C 1
ATOM 554 O O . GLU A 1 72 ? -5.353 2.790 -9.334 1.00 81.62 72 GLU A O 1
ATOM 559 N N . THR A 1 73 ? -4.619 4.350 -7.910 1.00 86.00 73 THR A N 1
ATOM 560 C CA . THR A 1 73 ? -3.493 3.555 -7.415 1.00 86.00 73 THR A CA 1
ATOM 561 C C . THR A 1 73 ? -3.937 2.615 -6.302 1.00 86.00 73 THR A C 1
ATOM 563 O O . THR A 1 73 ? -4.416 3.056 -5.256 1.00 86.00 73 THR A O 1
ATOM 566 N N . ARG A 1 74 ? -3.680 1.318 -6.488 1.00 87.56 74 ARG A N 1
ATOM 567 C CA . ARG A 1 74 ? -3.868 0.306 -5.447 1.00 87.56 74 ARG A CA 1
ATOM 568 C C . ARG A 1 74 ? -2.894 0.537 -4.288 1.00 87.56 74 ARG A C 1
ATOM 570 O O . ARG A 1 74 ? -1.687 0.633 -4.496 1.00 87.56 74 ARG A O 1
ATOM 577 N N . LEU A 1 75 ? -3.42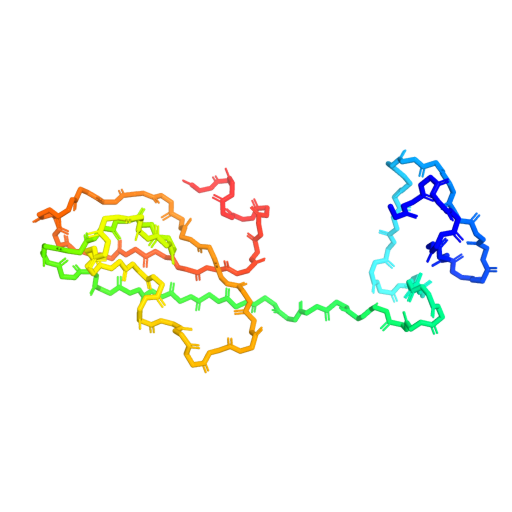9 0.587 -3.071 1.00 91.88 75 LEU A N 1
ATOM 578 C CA . LEU A 1 75 ? -2.667 0.710 -1.828 1.00 91.88 75 LEU A CA 1
ATOM 579 C C . LEU A 1 75 ? -2.749 -0.583 -1.008 1.00 91.88 75 LEU A C 1
ATOM 581 O O . LEU A 1 75 ? -3.648 -1.403 -1.195 1.00 91.88 75 LEU A O 1
ATOM 585 N N . PHE A 1 76 ? -1.818 -0.727 -0.074 1.00 91.81 76 PHE A N 1
ATOM 586 C CA . PHE A 1 76 ? -1.749 -1.796 0.916 1.00 91.81 76 PHE A CA 1
ATOM 587 C C . PHE A 1 76 ? -1.529 -1.177 2.295 1.00 91.81 76 PHE A C 1
ATOM 589 O O . PHE A 1 76 ? -0.902 -0.121 2.394 1.00 91.81 76 PHE A O 1
ATOM 596 N N . HIS A 1 77 ? -2.012 -1.824 3.355 1.00 93.25 77 HIS A N 1
ATOM 597 C CA . HIS A 1 77 ? -1.722 -1.399 4.722 1.00 93.25 77 HIS A CA 1
ATOM 598 C C . HIS A 1 77 ? -0.389 -1.966 5.221 1.00 93.25 77 HIS A C 1
ATOM 600 O O . HIS A 1 77 ? 0.000 -3.077 4.864 1.00 93.25 77 HIS A O 1
ATOM 606 N N . VAL A 1 78 ? 0.297 -1.196 6.062 1.00 93.81 78 VAL A N 1
ATOM 607 C CA . VAL A 1 78 ? 1.534 -1.595 6.740 1.00 93.81 78 VAL A CA 1
ATOM 608 C C . VAL A 1 78 ? 1.198 -1.924 8.188 1.00 93.81 78 VAL A C 1
ATOM 610 O O . VAL A 1 78 ? 0.630 -1.093 8.900 1.00 93.81 78 VAL A O 1
ATOM 613 N N . GLY A 1 79 ? 1.525 -3.143 8.612 1.00 89.94 79 GLY A N 1
ATOM 614 C CA . GLY A 1 79 ? 1.118 -3.665 9.914 1.00 89.94 79 GLY A CA 1
ATOM 615 C C . GLY A 1 79 ? -0.390 -3.915 10.022 1.00 89.94 79 GLY A C 1
ATOM 616 O O . GLY A 1 79 ? -1.117 -3.964 9.023 1.00 89.94 79 GLY A O 1
ATOM 617 N N . ARG A 1 80 ? -0.858 -4.127 11.256 1.00 91.94 80 ARG A N 1
ATOM 618 C CA . ARG A 1 80 ? -2.260 -4.402 11.592 1.00 91.94 80 ARG A CA 1
ATOM 619 C C . ARG A 1 80 ? -2.621 -3.763 12.928 1.00 91.94 80 ARG A C 1
ATOM 621 O O . ARG A 1 80 ? -1.803 -3.754 13.842 1.00 91.94 80 ARG A O 1
ATOM 628 N N . LEU A 1 81 ? -3.861 -3.301 13.033 1.00 94.38 81 LEU A N 1
ATOM 629 C CA . LEU A 1 81 ? -4.513 -2.977 14.295 1.00 94.38 81 LEU A CA 1
ATOM 630 C C . LEU A 1 81 ? -5.708 -3.918 14.459 1.00 94.38 81 LEU A C 1
ATOM 632 O O . LEU A 1 81 ? -6.315 -4.332 13.467 1.00 94.38 81 LEU A O 1
ATOM 636 N N . ASP A 1 82 ? -6.045 -4.275 15.695 1.00 95.81 82 ASP A N 1
ATOM 637 C CA . ASP A 1 82 ? -7.266 -5.039 15.935 1.00 95.81 82 ASP A CA 1
ATOM 638 C C . ASP A 1 82 ? -8.495 -4.180 15.607 1.00 95.81 82 ASP A C 1
ATOM 640 O O . ASP A 1 82 ? -8.433 -2.946 15.572 1.00 95.81 82 ASP A O 1
ATOM 644 N N . THR A 1 83 ? -9.628 -4.830 15.338 1.00 95.44 83 THR A N 1
ATOM 645 C CA . THR A 1 83 ? -10.847 -4.149 14.875 1.00 95.44 83 THR A CA 1
ATOM 646 C C . THR A 1 83 ? -11.272 -3.028 15.824 1.00 95.44 83 THR A C 1
ATOM 648 O O . THR A 1 83 ? -11.520 -1.907 15.381 1.00 95.44 83 THR A O 1
ATOM 651 N N . GLU A 1 84 ? -11.230 -3.286 17.130 1.00 96.62 84 GLU A N 1
ATOM 652 C CA . GLU A 1 84 ? -11.593 -2.324 18.179 1.00 96.62 84 GLU A CA 1
ATOM 653 C C . GLU A 1 84 ? -10.458 -1.358 18.556 1.00 96.62 84 GLU A C 1
ATOM 655 O O . GLU A 1 84 ? -10.655 -0.455 19.364 1.00 96.62 84 GLU A O 1
ATOM 660 N N . THR A 1 85 ? -9.260 -1.519 17.988 1.00 96.62 85 THR A N 1
ATOM 661 C CA . THR A 1 85 ? -8.133 -0.623 18.256 1.00 96.62 85 THR A CA 1
ATOM 662 C C . THR A 1 85 ? -8.196 0.612 17.371 1.00 96.62 85 THR A C 1
ATOM 664 O O . THR A 1 85 ? -8.278 0.515 16.142 1.00 96.62 85 THR A O 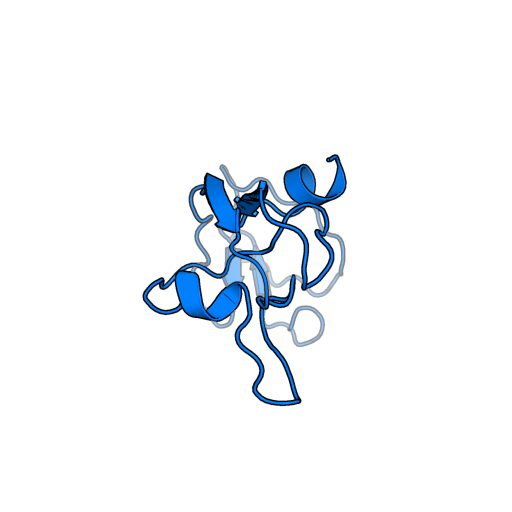1
ATOM 667 N N . GLU A 1 86 ? -8.085 1.774 18.007 1.00 96.88 86 GLU A N 1
ATOM 668 C CA . GLU A 1 86 ? -7.882 3.056 17.342 1.00 96.88 86 GLU A CA 1
ATOM 669 C C . GLU A 1 86 ? -6.399 3.378 17.203 1.00 96.88 86 GLU A C 1
ATOM 671 O O . GLU A 1 86 ? -5.586 3.011 18.055 1.00 96.88 86 GLU A O 1
ATOM 676 N N . GLY A 1 87 ? -6.041 4.109 16.151 1.00 96.31 87 GLY A N 1
ATOM 677 C CA . GLY A 1 87 ? -4.700 4.663 16.027 1.00 96.31 87 GLY A CA 1
ATOM 678 C C . GLY A 1 87 ? -4.196 4.768 14.601 1.00 96.31 87 GLY A C 1
ATOM 679 O O . GLY A 1 87 ? -4.904 4.527 13.626 1.00 96.31 87 GLY A O 1
ATOM 680 N N . ILE A 1 88 ? -2.928 5.151 14.483 1.00 96.44 88 ILE A N 1
ATOM 681 C CA . ILE A 1 88 ? -2.292 5.373 13.188 1.00 96.44 88 ILE A CA 1
ATOM 682 C C . ILE A 1 88 ? -1.967 4.032 12.529 1.00 96.44 88 ILE A C 1
ATOM 684 O O . ILE A 1 88 ? -1.262 3.201 13.096 1.00 96.44 88 ILE A O 1
ATOM 688 N N . ILE A 1 89 ? -2.420 3.873 11.290 1.00 95.19 89 ILE A N 1
ATOM 689 C CA . ILE A 1 89 ? -1.994 2.823 10.368 1.00 95.19 89 ILE A CA 1
ATOM 690 C C . ILE A 1 89 ? -1.497 3.461 9.070 1.00 95.19 89 ILE A C 1
ATOM 692 O O . ILE A 1 89 ? -2.046 4.465 8.609 1.00 95.19 89 ILE A O 1
ATOM 696 N N . MET A 1 90 ? -0.439 2.904 8.482 1.00 95.25 90 MET A N 1
ATOM 697 C CA . MET A 1 90 ? 0.104 3.412 7.222 1.00 95.25 90 MET A CA 1
ATOM 698 C C . MET A 1 90 ? -0.480 2.673 6.022 1.00 95.25 90 MET A C 1
ATOM 700 O O . MET A 1 90 ? -0.680 1.462 6.077 1.00 95.25 90 MET A O 1
ATOM 704 N N . LEU A 1 91 ? -0.704 3.400 4.926 1.00 94.31 91 LEU A N 1
ATOM 705 C CA . LEU A 1 91 ? -1.098 2.852 3.628 1.00 94.31 91 LEU A CA 1
ATOM 706 C C . LEU A 1 91 ? -0.086 3.276 2.555 1.00 94.31 91 LEU A C 1
ATOM 708 O O . LEU A 1 91 ? 0.288 4.449 2.483 1.00 94.31 91 LEU A O 1
ATOM 712 N N . THR A 1 92 ? 0.351 2.349 1.704 1.00 93.94 92 THR A N 1
ATOM 713 C CA . THR A 1 92 ? 1.324 2.624 0.634 1.00 93.94 92 THR A CA 1
ATOM 714 C C . THR A 1 92 ? 1.163 1.692 -0.568 1.00 93.94 92 THR A C 1
ATOM 716 O O . THR A 1 92 ? 0.643 0.590 -0.432 1.00 93.94 92 THR A O 1
ATOM 719 N N . ASN A 1 93 ? 1.621 2.111 -1.750 1.00 92.19 93 ASN A N 1
ATOM 720 C CA . ASN A 1 93 ? 1.835 1.232 -2.911 1.00 92.19 93 ASN A CA 1
ATOM 721 C C . ASN A 1 93 ? 3.284 0.703 -2.995 1.00 92.19 93 ASN A C 1
ATOM 723 O O . ASN A 1 93 ? 3.615 -0.056 -3.904 1.00 92.19 93 ASN A O 1
ATOM 727 N N . HIS A 1 94 ? 4.158 1.081 -2.056 1.00 90.56 94 HIS A N 1
ATOM 728 C CA . HIS A 1 94 ? 5.547 0.636 -2.008 1.00 90.56 94 HIS A CA 1
ATOM 729 C C . HIS A 1 94 ? 5.667 -0.700 -1.262 1.00 90.56 94 HIS A C 1
ATOM 731 O O . HIS A 1 94 ? 5.995 -0.741 -0.076 1.00 90.56 94 HIS A O 1
ATOM 737 N N . GLY A 1 95 ? 5.448 -1.813 -1.969 1.00 82.62 95 GLY A N 1
ATOM 738 C CA . GLY A 1 95 ? 5.433 -3.156 -1.369 1.00 82.62 95 GLY A CA 1
ATOM 739 C C . GLY A 1 95 ? 6.704 -3.516 -0.588 1.00 82.62 95 GLY A C 1
ATOM 740 O O . GLY A 1 95 ? 6.624 -4.069 0.504 1.00 82.62 95 GLY A O 1
ATOM 741 N N . GLU A 1 96 ? 7.883 -3.143 -1.093 1.00 82.31 96 GLU A N 1
ATOM 742 C CA . GLU A 1 96 ? 9.142 -3.434 -0.394 1.00 82.31 96 GLU A CA 1
ATOM 743 C C . GLU A 1 96 ? 9.267 -2.685 0.945 1.00 82.31 96 GLU A C 1
ATOM 745 O O . GLU A 1 96 ? 9.755 -3.258 1.913 1.00 82.31 96 GLU A O 1
ATOM 750 N N . LEU A 1 97 ? 8.808 -1.430 1.032 1.00 78.50 97 LEU A N 1
ATOM 751 C CA . LEU A 1 97 ? 8.802 -0.692 2.295 1.00 78.50 97 LEU A CA 1
ATOM 752 C C . LEU A 1 97 ? 7.772 -1.292 3.252 1.00 78.50 97 LEU A C 1
ATOM 754 O O . LEU A 1 97 ? 8.078 -1.483 4.423 1.00 78.50 97 LEU A O 1
ATOM 758 N N . ALA A 1 98 ? 6.587 -1.634 2.740 1.00 78.94 98 ALA A N 1
ATOM 759 C CA . ALA A 1 98 ? 5.532 -2.266 3.524 1.00 78.94 98 ALA A CA 1
ATOM 760 C C . ALA A 1 98 ? 5.960 -3.609 4.136 1.00 78.94 98 ALA A C 1
ATOM 762 O O . ALA A 1 98 ? 5.423 -3.992 5.165 1.00 78.94 98 ALA A O 1
ATOM 763 N N . HIS A 1 99 ? 6.908 -4.322 3.518 1.00 75.44 99 HIS A N 1
ATOM 764 C CA . HIS A 1 99 ? 7.442 -5.576 4.054 1.00 75.44 99 HIS A CA 1
ATOM 765 C C . HIS A 1 99 ? 8.558 -5.381 5.092 1.00 75.44 99 HIS A C 1
ATOM 767 O O . HIS A 1 99 ? 8.768 -6.248 5.935 1.00 75.44 99 HIS A O 1
ATOM 773 N N . ARG A 1 100 ? 9.308 -4.274 5.017 1.00 78.50 100 ARG A N 1
ATOM 774 C CA . ARG A 1 100 ? 10.415 -3.988 5.946 1.00 78.50 100 ARG A CA 1
ATOM 775 C C . ARG A 1 100 ? 9.952 -3.414 7.291 1.00 78.50 100 ARG A C 1
ATOM 777 O O . ARG A 1 100 ? 10.759 -3.389 8.219 1.00 78.50 100 ARG A O 1
ATOM 784 N N . LEU A 1 101 ? 8.720 -2.911 7.360 1.00 66.12 101 LEU A N 1
ATOM 785 C CA . LEU A 1 101 ? 8.097 -2.270 8.523 1.00 66.12 101 LEU A CA 1
ATOM 786 C C . LEU A 1 101 ? 7.069 -3.202 9.167 1.00 66.12 101 LEU A C 1
ATOM 788 O O . LEU A 1 101 ? 7.033 -3.230 10.415 1.00 66.12 101 LEU A O 1
#

Secondary structure (DSSP, 8-state):
-TTTT-EEETTEE--STT----TTT--EEETTEEEPPPPP-EEEEEEPTT-BSSS--TT---BGGGGSTT-SS--EEES---TT--EEEEEES-HHHHHH-

pLDDT: mean 90.26, std 5.74, range [66.12, 97.12]

Foldseek 3Di:
DLCVQQKDKQNHRHNDPPDDDDLVPIFIGGNNHTDHDDDKDKDKDFDAAQEFDFLDDPVPTHYPVVVVVPDPDDKHWQDGDPRRDTGIIMIIPPVVVSVVD

Radius of gyration: 17.79 Å; chains: 1; bounding box: 36×25×46 Å

Sequence (101 aa):
LIEQSRVEVNGEIVVEQGKRVDVHKDEIKVDGLTVAAQSYLFFALNKPAGVVSSMEDPDGRQCLGDYVTNRETRLFHVGRLDTETEGIIMLTNHGELAHRL